Protein AF-A0AAD9K885-F1 (afdb_monomer_lite)

Radius of gyration: 28.24 Å; chains: 1; bounding box: 73×39×54 Å

pLDDT: mean 82.23, std 11.41, range [53.31, 97.81]

Secondary structure (DSSP, 8-state):
-HHHHHHHHHHHHHHHHHHHS-----SS-HHHHHH-PPP-SS--GGGSS-PPPPS---TT-BTTB--SPPP--TTSPPP-

Sequence (80 aa):
MAGQKYTITLLLLCTAVVVCSGRMTSCFNIEMESRVKPVSTYPRPYEKVQVQPPKELDWRNRNGINYCSPTRNQHIPQCT

Structure (mmCIF, N/CA/C/O backbone):
data_AF-A0AAD9K885-F1
#
_entry.id   AF-A0AAD9K885-F1
#
loop_
_atom_site.group_PDB
_atom_site.id
_atom_site.type_symbol
_atom_site.label_atom_id
_atom_site.label_alt_id
_atom_site.label_comp_id
_atom_site.label_asym_id
_atom_site.label_entity_id
_atom_site.label_seq_id
_atom_site.pdbx_PDB_ins_code
_atom_site.Cartn_x
_atom_site.Cartn_y
_atom_site.Cartn_z
_atom_site.occupancy
_atom_site.B_iso_or_equiv
_atom_site.auth_seq_id
_atom_site.auth_comp_id
_atom_site.auth_asym_id
_atom_site.auth_atom_id
_atom_site.pdbx_PDB_model_num
ATOM 1 N N . MET A 1 1 ? 57.329 5.086 -39.676 1.00 60.00 1 MET A N 1
ATOM 2 C CA . MET A 1 1 ? 56.174 4.209 -39.999 1.00 60.00 1 MET A CA 1
ATOM 3 C C . MET A 1 1 ? 55.798 3.201 -38.905 1.00 60.00 1 MET A C 1
ATOM 5 O O . MET A 1 1 ? 54.684 2.702 -38.952 1.00 60.00 1 MET A O 1
ATOM 9 N N . ALA A 1 2 ? 56.667 2.876 -37.935 1.00 62.22 2 ALA A N 1
ATOM 10 C CA . ALA A 1 2 ? 56.319 1.963 -36.835 1.00 62.22 2 ALA A CA 1
ATOM 11 C C . ALA A 1 2 ? 55.525 2.654 -35.705 1.00 62.22 2 ALA A C 1
ATOM 13 O O . ALA A 1 2 ? 54.525 2.112 -35.256 1.00 62.22 2 ALA A O 1
ATOM 14 N N . GLY A 1 3 ? 55.897 3.886 -35.325 1.00 69.50 3 GLY A N 1
ATOM 15 C CA . GLY A 1 3 ? 55.218 4.657 -34.269 1.00 69.50 3 GLY A CA 1
ATOM 16 C C . GLY A 1 3 ? 53.715 4.828 -34.499 1.00 69.50 3 GLY A C 1
ATOM 17 O O . GLY A 1 3 ? 52.931 4.496 -33.624 1.00 69.50 3 GLY A O 1
ATOM 18 N N . GLN A 1 4 ? 53.311 5.209 -35.715 1.00 74.25 4 GLN A N 1
ATOM 19 C CA . GLN A 1 4 ? 51.900 5.391 -36.074 1.00 74.25 4 GLN A CA 1
ATOM 20 C C . GLN A 1 4 ? 51.083 4.094 -36.014 1.00 74.25 4 GLN A C 1
ATOM 22 O O . GLN A 1 4 ? 49.900 4.137 -35.697 1.00 74.25 4 GLN A O 1
ATOM 27 N N . LYS A 1 5 ? 51.711 2.935 -36.254 1.00 74.88 5 LYS A N 1
ATOM 28 C CA . LYS A 1 5 ? 51.047 1.633 -36.103 1.00 74.88 5 LYS A CA 1
ATOM 29 C C . LYS A 1 5 ? 50.735 1.361 -34.632 1.00 74.88 5 LYS A C 1
ATOM 31 O O . LYS A 1 5 ? 49.610 1.004 -34.323 1.00 74.88 5 LYS A O 1
ATOM 36 N N . TYR A 1 6 ? 51.681 1.615 -33.726 1.00 78.19 6 TYR A N 1
ATOM 37 C CA . TYR A 1 6 ? 51.462 1.434 -32.286 1.00 78.19 6 TYR A CA 1
ATOM 38 C C . TYR A 1 6 ? 50.441 2.420 -31.717 1.00 78.19 6 TYR A C 1
ATOM 40 O O . TYR A 1 6 ? 49.628 2.032 -30.882 1.00 78.19 6 TYR A O 1
ATOM 48 N N . THR A 1 7 ? 50.429 3.666 -32.202 1.00 80.12 7 THR A N 1
ATOM 49 C CA . THR A 1 7 ? 49.432 4.661 -31.786 1.00 80.12 7 THR A CA 1
ATOM 50 C C . THR A 1 7 ? 48.024 4.249 -32.207 1.00 80.12 7 THR A C 1
ATOM 52 O O . THR A 1 7 ? 47.104 4.330 -31.400 1.00 80.12 7 THR A O 1
ATOM 55 N N . ILE A 1 8 ? 47.859 3.757 -33.440 1.00 84.75 8 ILE A N 1
ATOM 56 C CA . ILE A 1 8 ? 46.566 3.276 -33.944 1.00 84.75 8 ILE A CA 1
ATOM 57 C C . ILE A 1 8 ? 46.121 2.027 -33.174 1.00 84.75 8 ILE A C 1
ATOM 59 O O . ILE A 1 8 ? 44.971 1.960 -32.746 1.00 84.75 8 ILE A O 1
ATOM 63 N N . THR A 1 9 ? 47.021 1.070 -32.932 1.00 82.75 9 THR A N 1
ATOM 64 C CA . THR A 1 9 ? 46.694 -0.141 -32.165 1.00 82.75 9 THR A CA 1
ATOM 65 C C . THR A 1 9 ? 46.280 0.185 -30.730 1.00 82.75 9 THR A C 1
ATOM 67 O O . THR A 1 9 ? 45.311 -0.386 -30.238 1.00 82.75 9 THR A O 1
ATOM 70 N N . LEU A 1 10 ? 46.956 1.129 -30.066 1.00 83.44 10 LEU A N 1
ATOM 71 C CA . LEU A 1 10 ? 46.605 1.554 -28.708 1.00 83.44 10 LEU A CA 1
ATOM 72 C C . LEU A 1 10 ? 45.240 2.257 -28.665 1.00 83.44 10 LEU A C 1
ATOM 74 O O . LEU A 1 10 ? 44.429 1.967 -27.790 1.00 83.44 10 LEU A O 1
ATOM 78 N N . LEU A 1 11 ? 44.957 3.123 -29.643 1.00 83.44 11 LEU A N 1
ATOM 79 C CA . LEU A 1 11 ? 43.659 3.792 -29.785 1.00 83.44 11 LEU A CA 1
ATOM 80 C C . LEU A 1 11 ? 42.513 2.793 -29.982 1.00 83.44 11 LEU A C 1
ATOM 82 O O . LEU A 1 11 ? 41.482 2.919 -29.326 1.00 83.44 11 LEU A O 1
ATOM 86 N N . LEU A 1 12 ? 42.706 1.784 -30.836 1.00 85.62 12 LEU A N 1
ATOM 87 C CA . LEU A 1 12 ? 41.717 0.727 -31.073 1.00 85.62 12 LEU A CA 1
ATOM 88 C C . LEU A 1 12 ? 41.497 -0.160 -29.839 1.00 85.62 12 LEU A C 1
ATOM 90 O O . LEU A 1 12 ? 40.377 -0.596 -29.579 1.00 85.62 12 LEU A O 1
ATOM 94 N N . LEU A 1 13 ? 42.547 -0.411 -29.055 1.00 84.56 13 LEU A N 1
ATOM 95 C CA . LEU A 1 13 ? 42.434 -1.176 -27.816 1.00 84.56 13 LEU A CA 1
ATOM 96 C C . LEU A 1 13 ? 41.657 -0.390 -26.746 1.00 84.56 13 LEU A C 1
ATOM 98 O O . LEU A 1 13 ? 40.782 -0.940 -26.082 1.00 84.56 13 LEU A O 1
ATOM 102 N N . CYS A 1 14 ? 41.934 0.910 -26.603 1.00 79.81 14 CYS A N 1
ATOM 103 C CA . CYS A 1 14 ? 41.238 1.775 -25.651 1.00 79.81 14 CYS A CA 1
ATOM 104 C C . CYS A 1 14 ? 39.744 1.906 -25.967 1.00 79.81 14 CYS A C 1
ATOM 106 O O . CYS A 1 14 ? 38.923 1.843 -25.052 1.00 79.81 14 CYS A O 1
ATOM 108 N N . THR A 1 15 ? 39.366 2.045 -27.241 1.00 76.69 15 THR A N 1
ATOM 109 C CA . THR A 1 15 ? 37.947 2.104 -27.622 1.00 76.69 15 THR A CA 1
ATOM 110 C C . THR A 1 15 ? 37.235 0.777 -27.361 1.00 76.69 15 THR A C 1
ATOM 112 O O . THR A 1 15 ? 36.113 0.788 -26.858 1.00 76.69 15 THR A O 1
ATOM 115 N N . ALA A 1 16 ? 37.893 -0.364 -27.594 1.00 78.38 16 ALA A N 1
ATOM 116 C CA . ALA A 1 16 ? 37.334 -1.681 -27.288 1.00 78.38 16 ALA A CA 1
ATOM 117 C C . ALA A 1 16 ? 37.053 -1.876 -25.784 1.00 78.38 16 ALA A C 1
ATOM 119 O O . ALA A 1 16 ? 35.993 -2.382 -25.415 1.00 78.38 16 ALA A O 1
ATOM 120 N N . VAL A 1 17 ? 37.952 -1.425 -24.901 1.00 74.44 17 VAL A N 1
ATOM 121 C CA . VAL A 1 17 ? 37.772 -1.528 -23.437 1.00 74.44 17 VAL A CA 1
ATOM 122 C C . VAL A 1 17 ? 36.605 -0.663 -22.940 1.00 74.44 17 VAL A C 1
ATOM 124 O O . VAL A 1 17 ? 35.823 -1.103 -22.093 1.00 74.44 17 VAL A O 1
ATOM 127 N N . VAL A 1 18 ? 36.436 0.541 -23.496 1.00 70.31 18 VAL A N 1
ATOM 128 C CA . VAL A 1 18 ? 35.319 1.441 -23.153 1.00 70.31 18 VAL A CA 1
ATOM 129 C C . VAL A 1 18 ? 33.972 0.865 -23.605 1.00 70.31 18 VAL A C 1
ATOM 131 O O . VAL A 1 18 ? 32.985 0.990 -22.883 1.00 70.31 18 VAL A O 1
ATOM 134 N N . VAL A 1 19 ? 33.924 0.186 -24.756 1.00 69.19 19 VAL A N 1
ATOM 135 C CA . VAL A 1 19 ? 32.703 -0.465 -25.266 1.00 69.19 19 VAL A CA 1
ATOM 136 C C . VAL A 1 19 ? 32.344 -1.728 -24.469 1.00 69.19 19 VAL A C 1
ATOM 138 O O . VAL A 1 19 ? 31.167 -1.962 -24.205 1.00 69.19 19 VAL A O 1
ATOM 141 N N . CYS A 1 20 ? 33.332 -2.521 -24.036 1.00 61.72 20 CYS A N 1
ATOM 142 C CA . CYS A 1 20 ? 33.102 -3.760 -23.277 1.00 61.72 20 CYS A CA 1
ATOM 143 C C . CYS A 1 20 ? 32.727 -3.544 -21.801 1.00 61.72 20 CYS A C 1
ATOM 145 O O . CYS A 1 20 ? 32.269 -4.481 -21.148 1.00 61.72 20 CYS A O 1
ATOM 147 N N . SER A 1 21 ? 32.870 -2.329 -21.269 1.00 60.78 21 SER A N 1
ATOM 148 C CA . SER A 1 21 ? 32.478 -1.981 -19.893 1.00 60.78 21 SER A CA 1
ATOM 149 C C . SER A 1 21 ? 30.965 -1.725 -19.791 1.00 60.78 21 SER A C 1
ATOM 151 O O . SER A 1 21 ? 30.518 -0.667 -19.344 1.00 60.78 21 SER A O 1
ATOM 153 N N . GLY A 1 22 ? 30.176 -2.688 -20.277 1.00 58.78 22 GLY A N 1
ATOM 154 C CA . GLY A 1 22 ? 28.720 -2.640 -20.347 1.00 58.78 22 GLY A CA 1
ATOM 155 C C . GLY A 1 22 ? 28.091 -2.246 -19.012 1.00 58.78 22 GLY A C 1
ATOM 156 O O . GLY A 1 22 ? 28.425 -2.782 -17.957 1.00 58.78 22 GLY A O 1
ATOM 157 N N . ARG A 1 23 ? 27.184 -1.267 -19.077 1.00 60.75 23 ARG A N 1
ATOM 158 C CA . ARG A 1 23 ? 26.472 -0.688 -17.935 1.00 60.75 23 ARG A CA 1
ATOM 159 C C . ARG A 1 23 ? 25.802 -1.784 -17.106 1.00 60.75 23 ARG A C 1
ATOM 161 O O . ARG A 1 23 ? 24.925 -2.480 -17.610 1.00 60.75 23 ARG A O 1
ATOM 168 N N . MET A 1 24 ? 26.148 -1.867 -15.822 1.00 60.41 24 MET A N 1
ATOM 169 C CA . MET A 1 24 ? 25.329 -2.567 -14.834 1.00 60.41 24 MET A CA 1
ATOM 170 C C . MET A 1 24 ? 23.963 -1.870 -14.801 1.00 60.41 24 MET A C 1
ATOM 172 O O . MET A 1 24 ? 23.842 -0.739 -14.327 1.00 60.41 24 MET A O 1
ATOM 176 N N . THR A 1 25 ? 22.942 -2.490 -15.381 1.00 64.50 25 THR A N 1
ATOM 177 C CA . THR A 1 25 ? 21.579 -1.964 -15.315 1.00 64.50 25 THR A CA 1
ATOM 178 C C . THR A 1 25 ? 21.050 -2.127 -13.892 1.00 64.50 25 THR A C 1
ATOM 180 O O . THR A 1 25 ? 21.239 -3.175 -13.278 1.00 64.50 25 THR A O 1
ATOM 183 N N . SER A 1 26 ? 20.400 -1.086 -13.366 1.00 68.62 26 SER A N 1
ATOM 184 C CA . SER A 1 26 ? 19.691 -1.116 -12.078 1.00 68.62 26 SER A CA 1
ATOM 185 C C . SER A 1 26 ? 18.714 -2.300 -11.987 1.00 68.62 26 SER A C 1
ATOM 187 O O . SER A 1 26 ? 18.167 -2.730 -13.004 1.00 68.62 26 SER A O 1
ATOM 189 N N . CYS A 1 27 ? 18.438 -2.779 -10.765 1.00 70.31 27 CYS A N 1
ATOM 190 C CA . CYS A 1 27 ? 17.397 -3.780 -10.493 1.00 70.31 27 CYS A CA 1
ATOM 191 C C . CYS A 1 27 ? 16.013 -3.335 -10.994 1.00 70.31 27 CYS A C 1
ATOM 193 O O . CYS A 1 27 ? 15.187 -4.169 -11.354 1.00 70.31 27 CYS A O 1
ATOM 195 N N . PHE A 1 28 ? 15.760 -2.023 -11.026 1.00 74.50 28 PHE A N 1
ATOM 196 C CA . PHE A 1 28 ? 14.584 -1.465 -11.681 1.00 74.50 28 PHE A CA 1
ATOM 197 C C . PHE A 1 28 ? 14.876 -1.253 -13.167 1.00 74.50 28 PHE A C 1
ATOM 199 O O . PHE A 1 28 ? 15.661 -0.379 -13.545 1.00 74.50 28 PHE A O 1
ATOM 206 N N . ASN A 1 29 ? 14.226 -2.059 -14.005 1.00 78.19 29 ASN A N 1
ATOM 207 C CA . ASN A 1 29 ? 14.348 -1.989 -15.451 1.00 78.19 29 ASN A CA 1
ATOM 208 C C . ASN A 1 29 ? 13.123 -1.278 -16.052 1.00 78.19 29 ASN A C 1
ATOM 210 O O . ASN A 1 29 ? 12.052 -1.865 -16.199 1.00 78.19 29 ASN A O 1
ATOM 214 N N . ILE A 1 30 ? 13.311 -0.011 -16.431 1.00 77.94 30 ILE A N 1
ATOM 215 C CA . ILE A 1 30 ? 12.281 0.828 -17.068 1.00 77.94 30 ILE A CA 1
ATOM 216 C C . ILE A 1 30 ? 11.787 0.211 -18.387 1.00 77.94 30 ILE A C 1
ATOM 218 O O . ILE A 1 30 ? 10.617 0.350 -18.739 1.00 77.94 30 ILE A O 1
ATOM 222 N N . GLU A 1 31 ? 12.65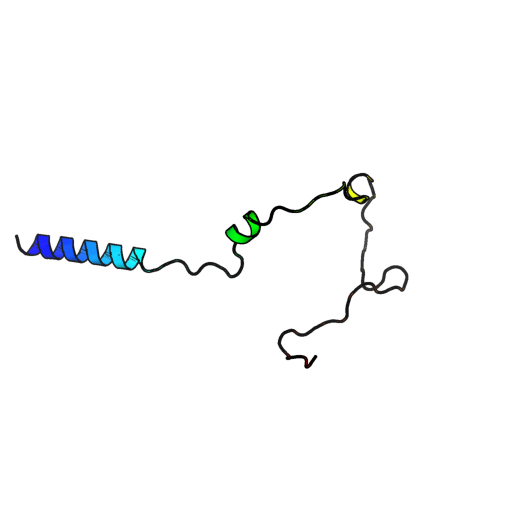9 -0.492 -19.114 1.00 79.62 31 GLU A N 1
ATOM 223 C CA . GLU A 1 31 ? 12.305 -1.143 -20.374 1.00 79.62 31 GLU A CA 1
ATOM 224 C C . GLU A 1 31 ? 11.288 -2.271 -20.158 1.00 79.62 31 GLU A C 1
ATOM 226 O O . GLU A 1 31 ? 10.341 -2.383 -20.936 1.00 79.62 31 GLU A O 1
ATOM 231 N N . MET A 1 32 ? 11.422 -3.065 -19.086 1.00 70.62 32 MET A N 1
ATOM 232 C CA . MET A 1 32 ? 10.404 -4.063 -18.729 1.00 70.62 32 MET A CA 1
ATOM 233 C C . MET A 1 32 ? 9.073 -3.406 -18.371 1.00 70.62 32 MET A C 1
ATOM 235 O O . MET A 1 32 ? 8.044 -3.826 -18.893 1.00 70.62 32 MET A O 1
ATOM 239 N N . GLU A 1 33 ? 9.090 -2.361 -17.542 1.00 76.69 33 GLU A N 1
ATOM 240 C CA . GLU A 1 33 ? 7.866 -1.666 -17.121 1.00 76.69 33 GLU A CA 1
ATOM 241 C C . GLU A 1 33 ? 7.112 -1.093 -18.328 1.00 76.69 33 GLU A C 1
ATOM 243 O O . GLU A 1 33 ? 5.911 -1.295 -18.477 1.00 76.69 33 GLU A O 1
ATOM 248 N N . SER A 1 34 ? 7.829 -0.469 -19.269 1.00 78.44 34 SER A N 1
ATOM 249 C CA . SER A 1 34 ? 7.228 0.095 -20.486 1.00 78.44 34 SER A CA 1
ATOM 250 C C . SER A 1 34 ? 6.533 -0.936 -21.389 1.00 78.44 34 SER A C 1
ATOM 252 O O . SER A 1 34 ? 5.658 -0.576 -22.180 1.00 78.44 34 SER A O 1
ATOM 254 N N . ARG A 1 35 ? 6.905 -2.221 -21.285 1.00 81.12 35 ARG A N 1
ATOM 255 C CA . ARG A 1 35 ? 6.286 -3.320 -22.045 1.00 81.12 35 ARG A CA 1
ATOM 256 C C . ARG A 1 35 ? 4.996 -3.816 -21.390 1.00 81.12 35 ARG A C 1
ATOM 258 O O . ARG A 1 35 ? 4.166 -4.416 -22.076 1.00 81.12 35 ARG A O 1
ATOM 265 N N . VAL A 1 36 ? 4.802 -3.554 -20.098 1.00 83.56 36 VAL A N 1
ATOM 266 C CA . VAL A 1 36 ? 3.578 -3.900 -19.375 1.00 83.56 36 VAL A CA 1
ATOM 267 C C . VAL A 1 36 ? 2.531 -2.828 -19.659 1.00 83.56 36 VAL A C 1
ATOM 269 O O . VAL A 1 36 ? 2.493 -1.767 -19.044 1.00 83.56 36 VAL A O 1
ATOM 272 N N . LYS A 1 37 ? 1.649 -3.099 -20.624 1.00 84.56 37 LYS A N 1
ATOM 273 C CA . LYS A 1 37 ? 0.479 -2.245 -20.848 1.00 84.56 37 LYS A CA 1
ATOM 274 C C . LYS A 1 37 ? -0.513 -2.469 -19.701 1.00 84.56 37 LYS A C 1
ATOM 276 O O . LYS A 1 37 ? -0.967 -3.604 -19.538 1.00 84.56 37 LYS A O 1
ATOM 281 N N . PRO A 1 38 ? -0.880 -1.437 -18.922 1.00 82.25 38 PRO A N 1
ATOM 282 C CA . PRO A 1 38 ? -1.888 -1.594 -17.886 1.00 82.25 38 PRO A CA 1
ATOM 283 C C . PRO A 1 38 ? -3.220 -1.982 -18.531 1.00 82.25 38 PRO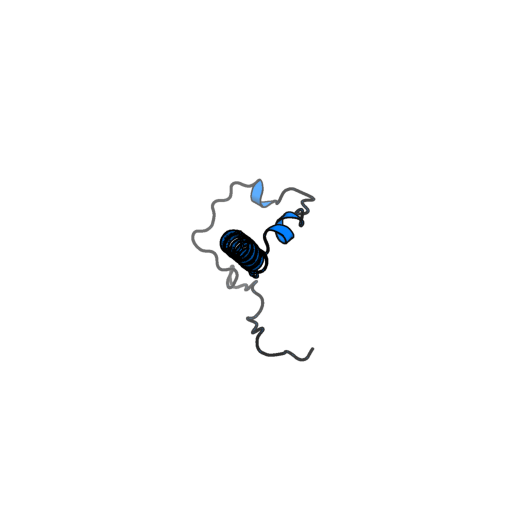 A C 1
ATOM 285 O O . PRO A 1 38 ? -3.654 -1.382 -19.516 1.00 82.25 38 PRO A O 1
ATOM 288 N N . VAL A 1 39 ? -3.874 -2.997 -17.974 1.00 89.38 39 VAL A N 1
ATOM 289 C CA . VAL A 1 39 ? -5.208 -3.409 -18.413 1.00 89.38 39 VAL A CA 1
ATOM 290 C C . VAL A 1 39 ? -6.235 -2.568 -17.659 1.00 89.38 39 VAL A C 1
ATOM 292 O O . VAL A 1 39 ? -6.331 -2.653 -16.437 1.00 89.38 39 VAL A O 1
ATOM 295 N N . SER A 1 40 ? -7.005 -1.758 -18.386 1.00 88.62 40 SER A N 1
ATOM 296 C CA . SER A 1 40 ? -8.126 -0.982 -17.845 1.00 88.62 40 SER A CA 1
ATOM 297 C C . SER A 1 40 ? -9.403 -1.384 -18.572 1.00 88.62 40 SER A C 1
ATOM 299 O O . SER A 1 40 ? -9.587 -1.066 -19.745 1.00 88.62 40 SER A O 1
ATOM 301 N N . THR A 1 41 ? -10.258 -2.145 -17.894 1.00 93.25 41 THR A N 1
ATOM 302 C CA . THR A 1 41 ? -11.514 -2.662 -18.459 1.00 93.25 41 THR A CA 1
ATOM 303 C C . THR A 1 41 ? -12.702 -1.744 -18.183 1.00 93.25 41 THR A C 1
ATOM 305 O O . THR A 1 41 ? -13.661 -1.738 -18.949 1.00 93.25 41 THR A O 1
ATOM 308 N N . TYR A 1 42 ? -12.649 -0.954 -17.109 1.00 90.88 42 TYR A N 1
ATOM 309 C CA . TYR A 1 42 ? -13.683 0.007 -16.736 1.00 90.88 42 TYR A CA 1
ATOM 310 C C . TYR A 1 42 ? -13.092 1.164 -15.910 1.00 90.88 42 TYR A C 1
ATOM 312 O O . TYR A 1 42 ? -12.047 0.999 -15.277 1.00 90.88 42 TYR A O 1
ATOM 320 N N . PRO A 1 43 ? -13.749 2.340 -15.879 1.00 90.06 43 PRO A N 1
ATOM 321 C CA . PRO A 1 43 ? -13.292 3.479 -15.081 1.00 90.06 43 PRO A CA 1
ATOM 322 C C . PRO A 1 43 ? -13.285 3.158 -13.585 1.00 90.06 43 PRO A C 1
ATOM 324 O O . PRO A 1 43 ? -14.239 2.551 -13.088 1.00 90.06 43 PRO A O 1
ATOM 327 N N . ARG A 1 44 ? -12.271 3.604 -12.834 1.00 88.88 44 ARG A N 1
ATOM 328 C CA . ARG A 1 44 ? -12.224 3.310 -11.396 1.00 88.88 44 ARG A CA 1
ATOM 329 C C . ARG A 1 44 ? -13.304 4.139 -10.685 1.00 88.88 44 ARG A C 1
ATOM 331 O O . ARG A 1 44 ? -13.385 5.345 -10.917 1.00 88.88 44 ARG A O 1
ATOM 338 N N . PRO A 1 45 ? -14.142 3.545 -9.814 1.00 87.94 45 PRO A N 1
ATOM 339 C CA . PRO A 1 45 ? -15.304 4.240 -9.250 1.00 87.94 45 PRO A CA 1
ATOM 340 C C . PRO A 1 45 ? -14.963 5.558 -8.545 1.00 87.94 45 PRO A C 1
ATOM 342 O O . PRO A 1 45 ? -15.685 6.540 -8.680 1.00 87.94 45 PRO A O 1
ATOM 345 N N . TYR A 1 46 ? -13.829 5.596 -7.845 1.00 84.31 46 TYR A N 1
ATOM 346 C CA . TYR A 1 46 ? -13.361 6.768 -7.106 1.00 84.31 46 TYR A CA 1
ATOM 347 C C . TYR A 1 46 ? -12.783 7.885 -7.985 1.00 84.31 46 TYR A C 1
ATOM 349 O O . TYR A 1 46 ? -12.610 8.991 -7.496 1.00 84.31 46 TYR A O 1
ATOM 357 N N . GLU A 1 47 ? -12.501 7.642 -9.268 1.00 87.12 47 GLU A N 1
ATOM 358 C CA . GLU A 1 47 ? -12.000 8.685 -10.180 1.00 87.12 47 GLU A CA 1
ATOM 359 C C . GLU A 1 47 ? -13.104 9.642 -10.640 1.00 87.12 47 GLU A C 1
ATOM 361 O O . GLU A 1 47 ? -12.825 10.773 -11.025 1.00 87.12 47 GLU A O 1
ATOM 366 N N . LYS A 1 48 ? -14.364 9.195 -10.611 1.00 82.25 48 LYS A N 1
ATOM 367 C CA . LYS A 1 48 ? -15.525 9.986 -11.051 1.00 82.25 48 LYS A CA 1
ATOM 368 C C . LYS A 1 48 ? -16.186 10.774 -9.925 1.00 82.25 48 LYS A C 1
ATOM 370 O O . LYS A 1 48 ? -17.059 11.595 -10.192 1.00 82.25 48 LYS A O 1
ATOM 375 N N . VAL A 1 49 ? -15.810 10.509 -8.678 1.00 82.81 49 VAL A N 1
ATOM 376 C CA . VAL A 1 49 ? -16.418 11.137 -7.506 1.00 82.81 49 VAL A CA 1
ATOM 377 C C . VAL A 1 49 ? -15.433 12.152 -6.942 1.00 82.81 49 VAL A C 1
ATOM 379 O O . VAL A 1 49 ? -14.325 11.793 -6.552 1.00 82.81 49 VAL A O 1
ATOM 382 N N . GLN A 1 50 ? -15.834 13.423 -6.866 1.00 79.56 50 GLN A N 1
ATOM 383 C CA . GLN A 1 50 ? -15.079 14.431 -6.120 1.00 79.56 50 GLN A CA 1
ATOM 384 C C . GLN A 1 50 ? -15.284 14.196 -4.620 1.00 79.56 50 GLN A C 1
ATOM 386 O O . GLN A 1 50 ? -16.183 14.760 -4.000 1.00 79.56 50 GLN A O 1
ATOM 391 N N . VAL A 1 51 ? -14.469 13.314 -4.045 1.00 82.38 51 VAL A N 1
ATOM 392 C CA . VAL A 1 51 ? -14.424 13.076 -2.599 1.00 82.38 51 VAL A CA 1
ATOM 393 C C . VAL A 1 51 ? -13.232 13.827 -2.027 1.00 82.38 51 VAL A C 1
ATOM 395 O O . VAL A 1 51 ? -12.116 13.703 -2.528 1.00 82.38 51 VAL A O 1
ATOM 398 N N . GLN A 1 52 ? -13.456 14.593 -0.960 1.00 88.19 52 GLN A N 1
ATOM 399 C CA . GLN A 1 52 ? -12.349 15.179 -0.212 1.00 88.19 52 GLN A CA 1
ATOM 400 C C . GLN A 1 52 ? -11.576 14.057 0.497 1.00 88.19 52 GLN A C 1
ATOM 402 O O . GLN A 1 52 ? -12.199 13.225 1.167 1.00 88.19 52 GLN A O 1
ATOM 407 N N . PRO A 1 53 ? -10.241 13.995 0.360 1.00 86.44 53 PRO A N 1
ATOM 408 C CA . PRO A 1 53 ? -9.460 13.000 1.074 1.00 86.44 53 PRO A CA 1
ATOM 409 C C . PRO A 1 53 ? -9.602 13.213 2.590 1.00 86.44 53 PRO A C 1
ATOM 411 O O . PRO A 1 53 ? -9.707 14.355 3.047 1.00 86.44 53 PRO A O 1
ATOM 414 N N . PRO A 1 54 ? -9.615 12.136 3.392 1.00 89.75 54 PRO A N 1
ATOM 415 C CA . PRO A 1 54 ? -9.651 12.268 4.840 1.00 89.75 54 PRO A CA 1
ATOM 416 C C . PRO A 1 54 ? -8.358 12.918 5.347 1.00 89.75 54 PRO A C 1
ATOM 418 O O . PRO A 1 54 ? -7.291 12.742 4.759 1.00 89.75 54 PRO A O 1
ATOM 421 N N . LYS A 1 55 ? -8.446 13.626 6.478 1.00 92.38 55 LYS A N 1
ATOM 422 C CA . LYS A 1 55 ? -7.276 1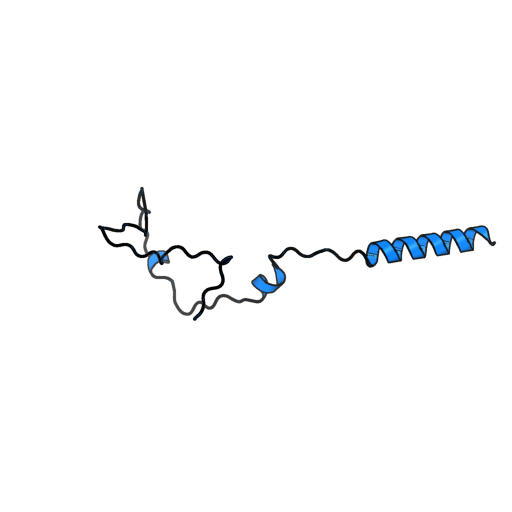4.221 7.143 1.00 92.38 55 LYS A CA 1
ATOM 423 C C . LYS A 1 55 ? -6.254 13.159 7.566 1.00 92.38 55 LYS A C 1
ATOM 425 O O . LYS A 1 55 ? -5.055 13.396 7.485 1.00 92.38 55 LYS A O 1
ATOM 430 N N . GLU A 1 56 ? -6.739 11.996 7.996 1.00 92.25 56 GLU A N 1
ATOM 431 C CA . GLU A 1 56 ? -5.932 10.850 8.410 1.00 92.25 56 GLU A CA 1
ATOM 432 C C . GLU A 1 56 ? -6.555 9.567 7.849 1.00 92.25 56 GLU A C 1
ATOM 434 O O . GLU A 1 56 ? -7.778 9.396 7.851 1.00 92.25 56 GLU A O 1
ATOM 439 N N . LEU A 1 57 ? -5.714 8.667 7.341 1.00 93.06 57 LEU A N 1
ATOM 440 C CA . LEU A 1 57 ? -6.122 7.368 6.819 1.00 93.06 57 LEU A CA 1
ATOM 441 C C . LEU A 1 57 ? -5.101 6.318 7.238 1.00 93.06 57 LEU A C 1
ATOM 443 O O . LEU A 1 57 ? -3.956 6.353 6.796 1.00 93.06 57 LEU A O 1
ATOM 447 N N . ASP A 1 58 ? -5.549 5.353 8.034 1.00 96.19 58 ASP A N 1
ATOM 448 C CA . ASP A 1 58 ? -4.769 4.171 8.372 1.00 96.19 58 ASP A CA 1
ATOM 449 C C . ASP A 1 58 ? -5.588 2.912 8.067 1.00 96.19 58 ASP A C 1
ATOM 451 O O . ASP A 1 58 ? -6.583 2.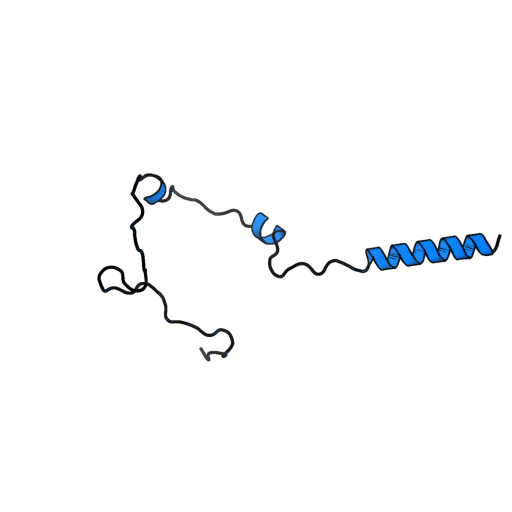621 8.730 1.00 96.19 58 ASP A O 1
ATOM 455 N N . TRP A 1 59 ? -5.181 2.145 7.052 1.00 97.00 59 TRP A N 1
ATOM 456 C CA . TRP A 1 59 ? -5.839 0.877 6.711 1.00 97.00 59 TRP A CA 1
ATOM 457 C C . TRP A 1 59 ? -5.652 -0.203 7.784 1.00 97.00 59 TRP A C 1
ATOM 459 O O . TRP A 1 59 ? -6.403 -1.180 7.794 1.00 97.00 59 TRP A O 1
ATOM 469 N N . ARG A 1 60 ? -4.711 -0.009 8.719 1.00 97.56 60 ARG A N 1
ATOM 470 C CA . ARG A 1 60 ? -4.558 -0.869 9.900 1.00 97.56 60 ARG A CA 1
ATOM 471 C C . ARG A 1 60 ? -5.686 -0.670 10.909 1.00 97.56 60 ARG A C 1
ATOM 473 O O . ARG A 1 60 ? -5.908 -1.546 11.739 1.00 97.56 60 ARG A O 1
ATOM 480 N N . ASN A 1 61 ? -6.393 0.459 10.847 1.00 96.56 61 ASN A N 1
ATOM 481 C CA . ASN A 1 61 ? -7.552 0.738 11.683 1.00 96.56 61 ASN A CA 1
ATOM 482 C C . ASN A 1 61 ? -8.537 1.674 10.968 1.00 96.56 61 ASN A C 1
ATOM 484 O O . ASN A 1 61 ? -8.541 2.890 11.170 1.00 96.56 61 ASN A O 1
ATOM 488 N N . ARG A 1 62 ? -9.432 1.087 10.172 1.00 95.62 62 ARG A N 1
ATOM 489 C CA . ARG A 1 62 ? -10.595 1.786 9.627 1.00 95.62 62 ARG A CA 1
ATOM 490 C C . ARG A 1 62 ? -11.834 1.363 10.413 1.00 95.62 62 ARG A C 1
ATOM 492 O O . ARG A 1 62 ? -12.384 0.294 10.171 1.00 95.62 62 ARG A O 1
ATOM 499 N N . ASN A 1 63 ? -12.268 2.210 11.348 1.00 95.12 63 ASN A N 1
ATOM 500 C CA . ASN A 1 63 ? -13.411 1.963 12.242 1.00 95.12 63 ASN A CA 1
ATOM 501 C C . ASN A 1 63 ? -13.269 0.676 13.082 1.00 95.12 63 ASN A C 1
ATOM 503 O O . ASN A 1 63 ? -14.215 -0.096 13.205 1.00 95.12 63 ASN A O 1
ATOM 507 N N . GLY A 1 64 ? -12.077 0.417 13.626 1.00 96.50 64 GLY A N 1
ATOM 508 C CA . GLY A 1 64 ? -11.778 -0.786 14.411 1.00 96.50 64 GLY A CA 1
ATOM 509 C C . GLY A 1 64 ? -11.430 -2.021 13.574 1.00 96.50 64 GLY A C 1
ATOM 510 O O . GLY A 1 64 ? -11.135 -3.068 14.144 1.00 96.50 64 GLY A O 1
ATOM 511 N N . ILE A 1 65 ? -11.438 -1.916 12.239 1.00 97.50 65 ILE A N 1
ATOM 512 C CA . ILE A 1 65 ? -11.149 -3.027 11.325 1.00 97.50 65 ILE A CA 1
ATOM 513 C C . ILE A 1 65 ? -9.770 -2.834 10.684 1.00 97.50 65 ILE A C 1
ATOM 515 O O . ILE A 1 65 ? -9.481 -1.779 10.113 1.00 97.50 65 ILE A O 1
ATOM 519 N N . ASN A 1 66 ? -8.935 -3.872 10.754 1.00 97.69 66 ASN A N 1
ATOM 520 C CA . ASN A 1 66 ? -7.632 -3.933 10.096 1.00 97.69 66 ASN A CA 1
ATOM 521 C C . ASN A 1 66 ? -7.750 -4.639 8.736 1.00 97.69 66 ASN A C 1
ATOM 523 O O . ASN A 1 66 ? -8.163 -5.795 8.677 1.00 97.69 66 ASN A O 1
ATOM 527 N N . TYR A 1 67 ? -7.353 -3.951 7.664 1.00 97.81 67 TYR A N 1
ATOM 528 C CA . TYR A 1 67 ? -7.338 -4.474 6.292 1.00 97.81 67 TYR A CA 1
ATOM 529 C C . TYR A 1 67 ? -5.931 -4.851 5.797 1.00 97.81 67 TYR A C 1
ATOM 531 O O . TYR A 1 67 ? -5.779 -5.340 4.679 1.00 97.81 67 TYR A O 1
ATOM 539 N N . CYS A 1 68 ? -4.887 -4.615 6.592 1.00 97.38 68 CYS A N 1
ATOM 540 C CA . CYS A 1 68 ? -3.515 -4.945 6.229 1.00 97.38 68 CYS A CA 1
ATOM 541 C C . CYS A 1 68 ? -3.206 -6.418 6.518 1.00 97.38 68 CYS A C 1
ATOM 543 O O . CYS A 1 68 ? -3.540 -6.949 7.578 1.00 97.38 68 CYS A O 1
ATOM 545 N N . SER A 1 69 ? -2.495 -7.067 5.596 1.00 96.50 69 SER A N 1
ATOM 546 C CA . SER A 1 69 ? -1.922 -8.389 5.847 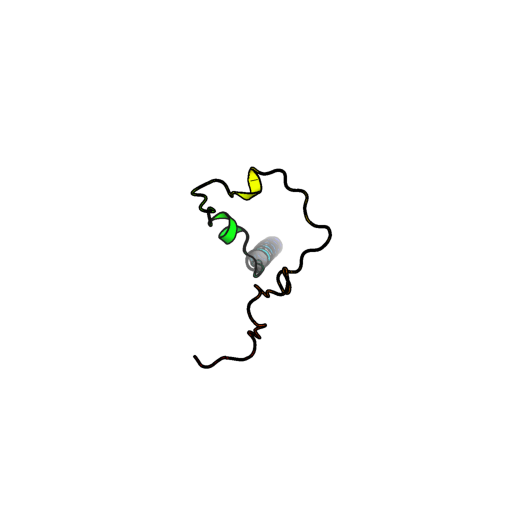1.00 96.50 69 SER A CA 1
ATOM 547 C C . SER A 1 69 ? -0.887 -8.338 6.982 1.00 96.50 69 SER A C 1
ATOM 549 O O . SER A 1 69 ? -0.270 -7.289 7.196 1.00 96.50 69 SER A O 1
ATOM 551 N N . PRO A 1 70 ? -0.615 -9.465 7.663 1.00 94.25 70 PRO A N 1
ATOM 552 C CA . PRO A 1 70 ? 0.473 -9.545 8.632 1.00 94.25 70 PRO A CA 1
ATOM 553 C C . PRO A 1 70 ? 1.830 -9.176 8.018 1.00 94.25 70 PRO A C 1
ATOM 555 O O . PRO A 1 70 ? 2.092 -9.446 6.843 1.00 94.25 70 PRO A O 1
ATOM 558 N N . THR A 1 71 ? 2.718 -8.601 8.829 1.00 94.31 71 THR A N 1
ATOM 559 C CA . THR A 1 71 ? 4.098 -8.301 8.427 1.00 94.31 71 THR A CA 1
ATOM 560 C C . THR A 1 71 ? 4.844 -9.589 8.083 1.00 94.31 71 THR A C 1
ATOM 562 O O . THR A 1 71 ? 4.838 -10.543 8.860 1.00 94.31 71 THR A O 1
ATOM 565 N N . ARG A 1 72 ? 5.523 -9.611 6.931 1.00 93.12 72 ARG A N 1
ATOM 566 C CA . ARG A 1 72 ? 6.370 -10.731 6.494 1.00 93.12 72 ARG A CA 1
ATOM 567 C C . ARG A 1 72 ? 7.838 -10.322 6.485 1.00 93.12 72 ARG A C 1
ATOM 569 O O . ARG A 1 72 ? 8.159 -9.162 6.246 1.00 93.12 72 ARG A O 1
ATOM 576 N N . ASN A 1 73 ? 8.726 -11.290 6.691 1.00 89.69 73 ASN A N 1
ATOM 577 C CA . ASN A 1 73 ? 10.165 -11.113 6.526 1.00 89.69 73 ASN A CA 1
ATOM 578 C C . ASN A 1 73 ? 10.668 -12.048 5.423 1.00 89.69 73 ASN A C 1
ATOM 580 O O . ASN A 1 73 ? 10.801 -13.249 5.638 1.00 89.69 73 ASN A O 1
ATOM 584 N N . GLN A 1 74 ? 10.949 -11.488 4.246 1.00 90.81 74 GLN A N 1
ATOM 585 C CA . GLN A 1 74 ? 11.412 -12.244 3.076 1.00 90.81 74 GLN A CA 1
ATOM 586 C C . GLN A 1 74 ? 12.763 -12.948 3.283 1.00 90.81 74 GLN A C 1
ATOM 588 O O . GLN A 1 74 ? 13.081 -13.876 2.551 1.00 90.81 74 GLN A O 1
ATOM 593 N N . HIS A 1 75 ? 13.560 -12.506 4.263 1.00 88.81 75 HIS A N 1
ATOM 594 C CA . HIS A 1 75 ? 14.894 -13.049 4.519 1.00 88.81 75 HIS A CA 1
ATOM 595 C C . HIS A 1 75 ? 14.870 -14.393 5.254 1.00 88.81 75 HIS A C 1
ATOM 597 O O . HIS A 1 75 ? 15.890 -15.075 5.293 1.00 88.81 75 HIS A O 1
ATOM 603 N N . ILE A 1 76 ? 13.736 -14.772 5.853 1.00 89.62 76 ILE A N 1
ATOM 604 C CA . ILE A 1 76 ? 13.596 -16.045 6.561 1.00 89.62 76 ILE A CA 1
ATOM 605 C C . ILE A 1 76 ? 12.773 -16.983 5.674 1.00 89.62 76 ILE A C 1
ATOM 607 O O . ILE A 1 76 ? 11.585 -16.703 5.465 1.00 89.62 76 ILE A O 1
ATOM 611 N N . PRO A 1 77 ? 13.355 -18.085 5.161 1.00 87.94 77 PRO A N 1
ATOM 612 C CA . PRO A 1 77 ? 12.608 -19.043 4.360 1.00 87.94 77 PRO A CA 1
ATOM 613 C C . PRO A 1 77 ? 11.437 -19.596 5.177 1.00 87.94 77 PRO A C 1
ATOM 615 O O . PRO A 1 77 ? 11.592 -19.974 6.336 1.00 87.94 77 PRO A O 1
ATOM 618 N N . GLN A 1 78 ? 10.252 -19.598 4.573 1.00 79.69 78 GLN A N 1
ATOM 619 C CA . GLN A 1 78 ? 9.042 -20.150 5.172 1.00 79.69 78 GLN A CA 1
ATOM 620 C C . GLN A 1 78 ? 8.788 -21.507 4.515 1.00 79.69 78 GLN A C 1
ATOM 622 O O . GLN A 1 78 ? 8.639 -21.568 3.294 1.00 79.69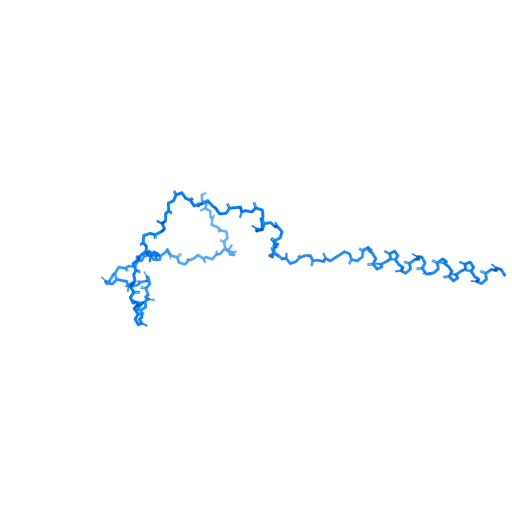 78 GLN A O 1
ATOM 627 N N . CYS A 1 79 ? 8.761 -22.588 5.294 1.00 59.72 79 CYS A N 1
ATOM 628 C CA . CYS A 1 79 ? 8.301 -23.877 4.784 1.00 59.72 79 CYS A CA 1
ATOM 629 C C . CYS A 1 79 ? 6.799 -23.757 4.503 1.00 59.72 79 CYS A C 1
ATOM 631 O O . CYS A 1 79 ? 6.044 -23.375 5.398 1.00 59.72 79 CYS A O 1
ATOM 633 N N . THR A 1 80 ? 6.397 -24.025 3.261 1.00 53.31 80 THR A N 1
ATOM 634 C CA . THR A 1 80 ? 4.986 -24.124 2.860 1.00 53.31 80 THR A CA 1
ATOM 635 C C . THR A 1 80 ? 4.668 -25.578 2.580 1.00 53.31 80 THR A C 1
ATOM 637 O O . THR A 1 80 ? 5.568 -26.251 2.027 1.00 53.31 80 THR A O 1
#

Foldseek 3Di:
DVVVVVVVVVVVVVVVVVVVPDDPDDPDDPVVVVVDDDDDPDDDPVVPDPDDDDPDDDCCDDPNDHPDDDDDDPVDDDDD

Organism: NCBI:txid53620